Protein AF-A0A0F8XXJ5-F1 (afdb_monomer_lite)

Foldseek 3Di:
DDDDCVPPDPDDPPPAQWDWDADPVGIDTPVCCCCVVQNDDQVLKGFRDWDDADPVRQKTWGWIQHNVRDIDIDIHGRDDPCVVVVVVVVVVVVVVVVPD

pLDDT: mean 77.19, std 16.46, range [36.0, 94.38]

Sequence (100 aa):
VLGPWRGMLTMAVVLGAQAFLFGDGGIRALEDELVDVYGLDLTGWSLLNVYDITSDGTTMTGLGVGPGGTSQAFVAVIPEPATLTLLALGALIPLRRRRG

Secondary structure (DSSP, 8-state):
---TTTTS-S---------EEEETTEEEEHHHIIIIIT----TT-EEEEEEEE-TTSSEEEEEEE-TTSSEEEEEEEPPPPTHHHHHHHHHHHHHHHT--

Organism: NCBI:txid412755

Structure (mmCIF, N/CA/C/O backbone):
data_AF-A0A0F8XXJ5-F1
#
_entry.id   AF-A0A0F8XXJ5-F1
#
loop_
_atom_site.group_PDB
_atom_site.id
_atom_site.type_symbol
_atom_site.label_atom_id
_atom_site.label_alt_id
_atom_site.label_comp_id
_atom_site.label_asym_id
_atom_site.label_entity_id
_atom_site.label_seq_id
_atom_site.pdbx_PDB_ins_code
_atom_site.Cartn_x
_atom_site.Cartn_y
_atom_site.Cartn_z
_atom_site.occupancy
_atom_site.B_iso_or_equiv
_atom_site.auth_seq_id
_atom_site.auth_comp_id
_atom_site.auth_asym_id
_atom_site.auth_atom_id
_atom_site.pdbx_PDB_model_num
ATOM 1 N N . VAL A 1 1 ? 23.713 -15.111 -44.202 1.00 46.41 1 VAL A N 1
ATOM 2 C CA . VAL A 1 1 ? 22.728 -14.004 -44.218 1.00 46.41 1 VAL A CA 1
ATOM 3 C C . VAL A 1 1 ? 21.852 -14.176 -42.985 1.00 46.41 1 VAL A C 1
ATOM 5 O O . VAL A 1 1 ? 21.078 -15.119 -42.943 1.00 46.41 1 VAL A O 1
ATOM 8 N N . LEU A 1 2 ? 22.103 -13.403 -41.926 1.00 40.97 2 LEU A N 1
ATOM 9 C CA . LEU A 1 2 ? 21.458 -13.544 -40.609 1.00 40.97 2 LEU A CA 1
ATOM 10 C C . LEU A 1 2 ? 20.381 -12.451 -40.464 1.00 40.97 2 LEU A C 1
ATOM 12 O O . LEU A 1 2 ? 20.637 -11.314 -40.848 1.00 40.97 2 LEU A O 1
ATOM 16 N N . GLY A 1 3 ? 19.183 -12.827 -39.998 1.00 40.47 3 GLY A N 1
ATOM 17 C CA . GLY A 1 3 ? 17.932 -12.054 -40.103 1.00 40.47 3 GLY A CA 1
ATOM 18 C C . GLY A 1 3 ? 17.824 -10.763 -39.265 1.00 40.47 3 GLY A C 1
ATOM 19 O O . GLY A 1 3 ? 18.712 -10.457 -38.469 1.00 40.47 3 GLY A O 1
ATOM 20 N N . PRO A 1 4 ? 16.708 -10.018 -39.414 1.00 48.03 4 PRO A N 1
ATOM 21 C CA . PRO A 1 4 ? 16.558 -8.601 -39.035 1.00 48.03 4 PRO A CA 1
ATOM 22 C C . PRO A 1 4 ? 16.489 -8.311 -37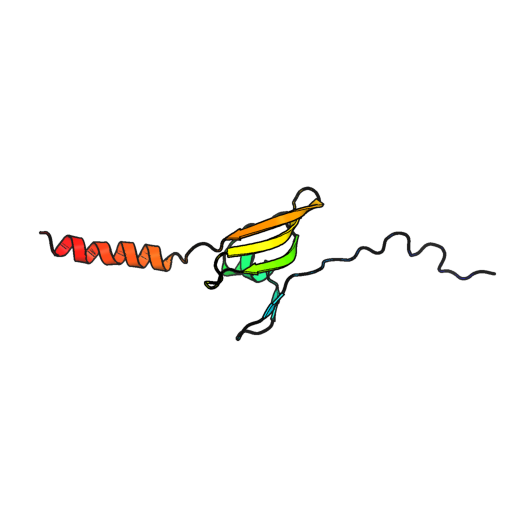.523 1.00 48.03 4 PRO A C 1
ATOM 24 O O . PRO A 1 4 ? 16.225 -7.184 -37.123 1.00 48.03 4 PRO A O 1
ATOM 27 N N . TRP A 1 5 ? 16.735 -9.304 -36.668 1.00 48.44 5 TRP A N 1
ATOM 28 C CA . TRP A 1 5 ? 16.468 -9.226 -35.226 1.00 48.44 5 TRP A CA 1
ATOM 29 C C . TRP A 1 5 ? 17.711 -8.975 -34.363 1.00 48.44 5 TRP A C 1
ATOM 31 O O . TRP A 1 5 ? 17.615 -8.901 -33.136 1.00 48.44 5 TRP A O 1
ATOM 41 N N . ARG A 1 6 ? 18.893 -8.813 -34.972 1.00 39.59 6 ARG A N 1
ATOM 42 C CA . ARG A 1 6 ? 20.135 -8.513 -34.245 1.00 39.59 6 ARG A CA 1
ATOM 43 C C . ARG A 1 6 ? 20.198 -7.021 -33.892 1.00 39.59 6 ARG A C 1
ATOM 45 O O . ARG A 1 6 ? 20.907 -6.249 -34.523 1.00 39.59 6 ARG A O 1
ATOM 52 N N . GLY A 1 7 ? 19.410 -6.648 -32.887 1.00 41.00 7 GLY A N 1
ATOM 53 C CA . GLY A 1 7 ? 19.342 -5.298 -32.317 1.00 41.00 7 GLY A CA 1
ATOM 54 C C . GLY A 1 7 ? 18.185 -5.071 -31.338 1.00 41.00 7 GLY A C 1
ATOM 55 O O . GLY A 1 7 ? 18.171 -4.048 -30.667 1.00 41.00 7 GLY A O 1
ATOM 56 N N . MET A 1 8 ? 17.229 -6.005 -31.229 1.00 44.22 8 MET A N 1
ATOM 57 C CA . MET A 1 8 ? 15.949 -5.740 -30.554 1.00 44.22 8 MET A CA 1
ATOM 58 C C . MET A 1 8 ? 15.790 -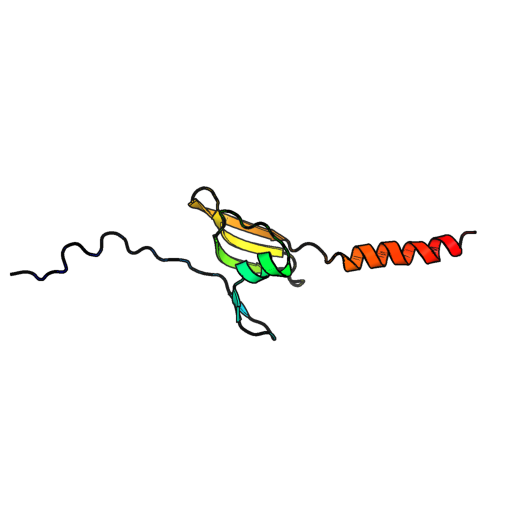6.335 -29.146 1.00 44.22 8 MET A C 1
ATOM 60 O O . MET A 1 8 ? 14.682 -6.329 -28.625 1.00 44.22 8 MET A O 1
ATOM 64 N N . LEU A 1 9 ? 16.858 -6.829 -28.506 1.00 46.62 9 LEU A N 1
ATOM 65 C CA . LEU A 1 9 ? 16.792 -7.371 -27.138 1.00 46.62 9 LEU A CA 1
ATOM 66 C C . LEU A 1 9 ? 18.107 -7.138 -26.364 1.00 46.62 9 LEU A C 1
ATOM 68 O O . LEU A 1 9 ? 18.907 -8.056 -26.212 1.00 46.62 9 LEU A O 1
ATOM 72 N N . THR A 1 10 ? 18.342 -5.920 -25.864 1.00 47.03 10 THR A N 1
ATOM 73 C CA . THR A 1 10 ? 19.365 -5.658 -24.819 1.00 47.03 10 THR A CA 1
ATOM 74 C C . THR A 1 10 ? 18.768 -5.318 -23.452 1.00 47.03 10 THR A C 1
ATOM 76 O O . THR A 1 10 ? 19.488 -5.336 -22.462 1.00 47.03 10 THR A O 1
ATOM 79 N N . MET A 1 11 ? 17.456 -5.086 -23.361 1.00 36.00 11 MET A N 1
ATOM 80 C CA . MET A 1 11 ? 16.728 -5.012 -22.093 1.00 36.00 11 MET A CA 1
ATOM 81 C C . MET A 1 11 ? 15.362 -5.670 -22.261 1.00 36.00 11 MET A C 1
ATOM 83 O O . MET A 1 11 ? 14.509 -5.164 -22.984 1.00 36.00 11 MET A O 1
ATOM 87 N N . ALA A 1 12 ? 15.144 -6.784 -21.568 1.00 41.00 12 ALA A N 1
ATOM 88 C CA . ALA A 1 12 ? 13.803 -7.152 -21.149 1.00 41.00 12 ALA A CA 1
ATOM 89 C C . ALA A 1 12 ? 13.549 -6.392 -19.843 1.00 41.00 12 ALA A C 1
ATOM 91 O O . ALA A 1 12 ? 14.091 -6.753 -18.801 1.00 41.00 12 ALA A O 1
ATOM 92 N N . VAL A 1 13 ? 12.794 -5.295 -19.903 1.00 41.62 13 VAL A N 1
ATOM 93 C CA . VAL A 1 13 ? 12.222 -4.715 -18.686 1.00 41.62 13 VAL A CA 1
ATOM 94 C C . VAL A 1 13 ? 11.063 -5.619 -18.305 1.00 41.62 13 VAL A C 1
ATOM 96 O O . VAL A 1 13 ? 10.065 -5.684 -19.020 1.00 41.62 13 VAL A O 1
ATOM 99 N N . VAL A 1 14 ? 11.202 -6.343 -17.198 1.00 45.38 14 VAL A N 1
ATOM 100 C CA . VAL A 1 14 ? 10.035 -6.898 -16.515 1.00 45.38 14 VAL A CA 1
ATOM 101 C C . VAL A 1 14 ? 9.285 -5.696 -15.950 1.00 45.38 14 VAL A C 1
ATOM 103 O O . VAL A 1 14 ? 9.707 -5.106 -14.958 1.00 45.38 14 VAL A O 1
ATOM 106 N N . LEU A 1 15 ? 8.227 -5.269 -16.636 1.00 49.09 15 LEU A N 1
ATOM 107 C CA . LEU A 1 15 ? 7.311 -4.262 -16.116 1.00 49.09 15 LEU A CA 1
ATOM 108 C C . LEU A 1 15 ? 6.458 -4.933 -15.034 1.00 49.09 15 LEU A C 1
ATOM 110 O O . LEU A 1 15 ? 5.455 -5.554 -15.353 1.00 49.09 15 LEU A O 1
ATOM 114 N N . GLY A 1 16 ? 6.926 -4.838 -13.787 1.00 56.88 16 GLY A N 1
ATOM 115 C CA . GLY A 1 16 ? 6.155 -5.058 -12.562 1.00 56.88 16 GLY A CA 1
ATOM 116 C C . GLY A 1 16 ? 5.708 -6.497 -12.299 1.00 56.88 16 GLY A C 1
ATOM 117 O O . GLY A 1 16 ? 4.780 -7.006 -12.917 1.00 56.88 16 GLY A O 1
ATOM 118 N N . ALA A 1 17 ? 6.287 -7.128 -11.277 1.00 61.81 17 ALA A N 1
ATOM 119 C CA . ALA A 1 17 ? 5.452 -8.000 -10.457 1.00 61.81 17 ALA A CA 1
ATOM 120 C C . ALA A 1 17 ? 4.484 -7.065 -9.719 1.00 61.81 17 ALA A C 1
ATOM 122 O O . ALA A 1 17 ? 4.951 -6.156 -9.043 1.00 61.81 17 ALA A O 1
ATOM 123 N N . GLN A 1 18 ? 3.177 -7.212 -9.924 1.00 70.88 18 GLN A N 1
ATOM 124 C CA . GLN A 1 18 ? 2.167 -6.422 -9.221 1.00 70.88 18 GLN A CA 1
ATOM 125 C C . GLN A 1 18 ? 1.511 -7.312 -8.168 1.00 70.88 18 GLN A C 1
ATOM 127 O O . GLN A 1 18 ? 1.131 -8.449 -8.461 1.00 70.88 18 GLN A O 1
ATOM 132 N N . ALA A 1 19 ? 1.394 -6.808 -6.942 1.00 75.94 19 ALA A N 1
ATOM 133 C CA . ALA A 1 19 ? 0.706 -7.521 -5.877 1.00 75.94 19 ALA A CA 1
ATOM 134 C C . ALA A 1 19 ? -0.820 -7.425 -6.056 1.00 75.94 19 ALA A C 1
ATOM 136 O O . ALA A 1 19 ? -1.368 -6.338 -6.250 1.00 75.94 19 ALA A O 1
ATOM 137 N N . PHE A 1 20 ? -1.508 -8.565 -5.950 1.00 79.44 20 PHE A N 1
ATOM 138 C CA . PHE A 1 20 ? -2.967 -8.658 -6.038 1.00 79.44 20 PHE A CA 1
ATOM 139 C C . PHE A 1 20 ? -3.564 -9.198 -4.738 1.00 79.44 20 PHE A C 1
ATOM 141 O O . PHE A 1 20 ? -3.057 -10.160 -4.159 1.00 79.44 20 PHE A O 1
ATOM 148 N N . LEU A 1 21 ? -4.674 -8.599 -4.317 1.00 75.62 21 LEU A N 1
ATOM 149 C CA . LEU A 1 21 ? -5.549 -9.081 -3.259 1.00 75.62 21 LEU A CA 1
ATOM 150 C C . LEU A 1 21 ? -6.658 -9.948 -3.859 1.00 75.62 21 LEU A C 1
ATOM 152 O O . LEU A 1 21 ? -7.245 -9.602 -4.884 1.00 75.62 21 LEU A O 1
ATOM 156 N N . PHE A 1 22 ? -6.968 -11.054 -3.186 1.00 77.31 22 PHE A N 1
ATOM 157 C CA . PHE A 1 22 ? -8.071 -11.949 -3.524 1.00 77.31 22 PHE A CA 1
ATOM 158 C C . PHE A 1 22 ? -9.056 -11.965 -2.359 1.00 77.31 22 PHE A C 1
ATOM 160 O O . PHE A 1 22 ? -8.676 -12.295 -1.236 1.00 77.31 22 PHE A O 1
ATOM 167 N N . GLY A 1 23 ? -10.317 -11.635 -2.618 1.00 73.50 23 GLY A N 1
ATOM 168 C CA . GLY A 1 23 ? -11.365 -11.695 -1.604 1.00 73.50 23 GLY A CA 1
ATOM 169 C C . GLY A 1 23 ? -12.756 -11.808 -2.210 1.00 73.50 23 GLY A C 1
ATOM 170 O O . GLY A 1 23 ? -12.914 -11.962 -3.421 1.00 73.50 23 GLY A O 1
ATOM 171 N N . ASP A 1 24 ? -13.776 -11.681 -1.363 1.00 74.25 24 ASP A N 1
ATOM 172 C CA . ASP A 1 24 ? -15.185 -11.816 -1.766 1.00 74.25 24 ASP A CA 1
ATOM 173 C C . ASP A 1 24 ? -15.612 -10.779 -2.821 1.00 74.25 24 ASP A C 1
ATOM 175 O O . ASP A 1 24 ? -16.536 -11.009 -3.598 1.00 74.25 24 ASP A O 1
ATOM 179 N N . GLY A 1 25 ? -14.910 -9.643 -2.888 1.00 72.69 25 GLY A N 1
ATOM 180 C CA . GLY A 1 25 ? -15.103 -8.603 -3.900 1.00 72.69 25 GLY A CA 1
ATOM 181 C C . GLY A 1 25 ? -14.316 -8.808 -5.201 1.00 72.69 25 GLY A C 1
ATOM 182 O O . GLY A 1 25 ? -14.257 -7.880 -6.005 1.00 72.69 25 GLY A O 1
ATOM 183 N N . GLY A 1 26 ? -13.697 -9.976 -5.400 1.00 79.75 26 GLY A N 1
ATOM 184 C CA . GLY A 1 26 ? -12.882 -10.303 -6.569 1.00 79.75 26 GLY A CA 1
ATOM 185 C C . GLY A 1 26 ? -11.387 -10.036 -6.382 1.00 79.75 26 GLY A C 1
ATOM 186 O O . GLY A 1 26 ? -10.885 -9.931 -5.262 1.00 79.75 26 GLY A O 1
ATOM 187 N N . ILE A 1 27 ? -10.677 -9.973 -7.510 1.00 79.31 27 ILE A N 1
ATOM 188 C CA . ILE A 1 27 ? -9.237 -9.696 -7.567 1.00 79.31 27 ILE A CA 1
ATOM 189 C C . ILE A 1 27 ? -9.048 -8.186 -7.693 1.00 79.31 27 ILE A C 1
ATOM 191 O O . ILE A 1 27 ? -9.610 -7.582 -8.608 1.00 79.31 27 ILE A O 1
ATOM 195 N N . ARG A 1 28 ? -8.255 -7.584 -6.805 1.00 82.62 28 ARG A N 1
ATOM 196 C CA . ARG A 1 28 ? -7.926 -6.151 -6.840 1.00 82.62 28 ARG A CA 1
ATOM 197 C C . ARG A 1 28 ? -6.423 -5.940 -6.728 1.00 82.62 28 ARG A C 1
ATOM 199 O O . ARG A 1 28 ? -5.742 -6.728 -6.075 1.00 82.62 28 ARG A O 1
ATOM 206 N N . ALA A 1 29 ? -5.892 -4.916 -7.389 1.00 85.94 29 ALA A N 1
ATOM 207 C CA . ALA A 1 29 ? -4.494 -4.549 -7.209 1.00 85.94 29 ALA A CA 1
ATOM 208 C C . ALA A 1 29 ? -4.297 -3.996 -5.791 1.00 85.94 29 ALA A C 1
ATOM 210 O O . ALA A 1 29 ? -5.113 -3.216 -5.301 1.00 85.94 29 ALA A O 1
ATOM 211 N N . LEU A 1 30 ? -3.227 -4.422 -5.121 1.00 85.62 30 LEU A N 1
ATOM 212 C CA . LEU A 1 30 ? -2.938 -3.991 -3.755 1.00 85.62 30 LEU A CA 1
ATOM 213 C C . LEU A 1 30 ? -2.680 -2.484 -3.682 1.00 85.62 30 LEU A C 1
ATOM 215 O O . LEU A 1 30 ? -3.152 -1.830 -2.759 1.00 85.62 30 LEU A O 1
ATOM 219 N N . GLU A 1 31 ? -1.923 -1.949 -4.641 1.00 87.69 31 GLU A N 1
ATOM 220 C CA . GLU A 1 31 ? -1.592 -0.522 -4.697 1.00 87.69 31 GLU A CA 1
ATOM 221 C C . GLU A 1 31 ? -2.858 0.335 -4.790 1.00 87.69 31 GLU A C 1
ATOM 223 O O . GLU A 1 31 ? -3.019 1.250 -3.986 1.00 87.69 31 GLU A O 1
ATOM 228 N N . ASP A 1 32 ? -3.780 -0.027 -5.687 1.00 88.44 32 ASP A N 1
ATOM 229 C CA . ASP A 1 32 ? -5.061 0.664 -5.849 1.00 88.44 32 ASP A CA 1
ATOM 230 C C . ASP A 1 32 ? -5.875 0.629 -4.547 1.00 88.44 32 ASP A C 1
ATOM 232 O O . ASP A 1 32 ? -6.370 1.657 -4.106 1.00 88.44 32 ASP A O 1
ATOM 236 N N . GLU A 1 33 ? -5.966 -0.520 -3.865 1.00 87.31 33 GLU A N 1
ATOM 237 C CA . GLU A 1 33 ? -6.693 -0.604 -2.589 1.00 87.31 33 GLU A CA 1
ATOM 238 C C . GLU A 1 33 ? -6.053 0.296 -1.512 1.00 87.31 33 GLU A C 1
ATOM 240 O O . GLU A 1 33 ? -6.746 1.034 -0.810 1.00 87.31 33 GLU A O 1
ATOM 245 N N . LEU A 1 34 ? -4.722 0.267 -1.381 1.00 88.06 34 LEU A N 1
ATOM 246 C CA . LEU A 1 34 ? -4.001 1.063 -0.383 1.00 88.06 34 LEU A CA 1
ATOM 247 C C . LEU A 1 34 ? -4.123 2.571 -0.641 1.00 88.06 34 LEU A C 1
ATOM 249 O O . LEU A 1 34 ? -4.243 3.338 0.316 1.00 88.06 34 LEU A O 1
ATOM 253 N N . VAL A 1 35 ? -4.130 2.999 -1.903 1.00 90.62 35 VAL A N 1
ATOM 254 C CA . VAL A 1 35 ? -4.258 4.412 -2.281 1.00 90.62 35 VAL A CA 1
ATOM 255 C C . VAL A 1 35 ? -5.719 4.862 -2.251 1.00 90.62 35 VAL A C 1
ATOM 257 O O . VAL A 1 35 ? -6.047 5.820 -1.554 1.00 90.62 35 VAL A O 1
ATOM 260 N N . ASP A 1 36 ? -6.614 4.16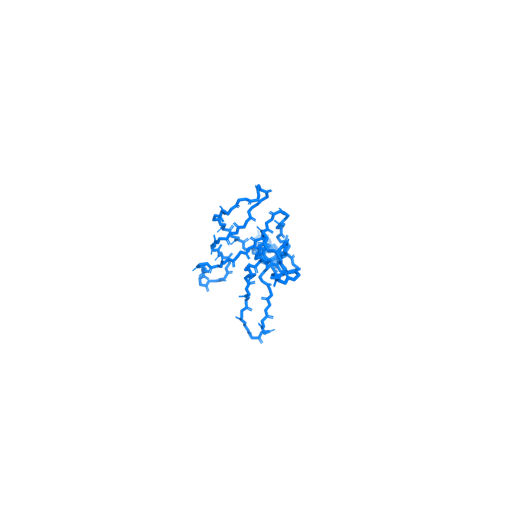9 -2.953 1.00 88.06 36 ASP A N 1
ATOM 261 C CA . ASP A 1 36 ? -7.982 4.637 -3.194 1.00 88.06 36 ASP A CA 1
ATOM 262 C C . ASP A 1 36 ? -8.900 4.436 -1.984 1.00 88.06 36 ASP A C 1
ATOM 264 O O . ASP A 1 36 ? -9.775 5.266 -1.724 1.00 88.06 36 ASP A O 1
ATOM 268 N N . VAL A 1 37 ? -8.720 3.343 -1.234 1.00 84.56 37 VAL A N 1
ATOM 269 C CA . VAL A 1 37 ? -9.572 3.018 -0.076 1.00 84.56 37 VAL A CA 1
ATOM 270 C C . VAL A 1 37 ? -8.972 3.562 1.212 1.00 84.56 37 VAL A C 1
ATOM 272 O O . VAL A 1 37 ? -9.687 4.136 2.036 1.00 84.56 37 VAL A O 1
ATOM 275 N N . TYR A 1 38 ? -7.663 3.384 1.394 1.00 84.44 38 TYR A N 1
ATOM 276 C CA . TYR A 1 38 ? -6.986 3.714 2.649 1.00 84.44 38 TYR A CA 1
ATOM 277 C C . TYR A 1 38 ? -6.201 5.029 2.615 1.00 84.44 38 TYR A C 1
ATOM 279 O O . TYR A 1 38 ? -5.783 5.505 3.672 1.00 84.44 38 TYR A O 1
ATOM 287 N N . GLY A 1 39 ? -6.040 5.657 1.446 1.00 87.19 39 GLY A N 1
ATOM 288 C CA . GLY A 1 39 ? -5.401 6.967 1.322 1.00 87.19 39 GLY A CA 1
ATOM 289 C C . GLY A 1 39 ? -3.901 6.963 1.618 1.00 87.19 39 GLY A C 1
ATOM 290 O O . GLY A 1 39 ? -3.368 8.000 2.016 1.00 87.19 39 GLY A O 1
ATOM 291 N N . LEU A 1 40 ? -3.219 5.819 1.486 1.00 87.94 40 LEU A N 1
ATOM 292 C CA . LEU A 1 40 ? -1.771 5.748 1.672 1.00 87.94 40 LEU A CA 1
ATOM 293 C C . LEU A 1 40 ? -1.055 6.449 0.513 1.00 87.94 40 LEU A C 1
ATOM 295 O O . LEU A 1 40 ? -1.379 6.250 -0.654 1.00 87.94 40 LEU A O 1
ATOM 299 N N . ASP A 1 41 ? -0.024 7.225 0.841 1.00 90.25 41 ASP A N 1
ATOM 300 C CA . ASP A 1 41 ? 0.875 7.797 -0.157 1.00 90.25 41 ASP A CA 1
ATOM 301 C C . ASP A 1 41 ? 1.960 6.779 -0.533 1.00 90.25 41 ASP A C 1
ATOM 303 O O . ASP A 1 41 ? 2.895 6.527 0.231 1.00 90.25 41 ASP A O 1
ATOM 307 N N . LEU A 1 42 ? 1.827 6.191 -1.722 1.00 90.31 42 LEU A N 1
ATOM 308 C CA . LEU A 1 42 ? 2.808 5.281 -2.315 1.00 90.31 42 LEU A CA 1
ATOM 309 C C . LEU A 1 42 ? 3.701 5.983 -3.352 1.00 90.31 42 LEU A C 1
ATOM 311 O O . LEU A 1 42 ? 4.277 5.326 -4.217 1.00 90.31 42 LEU A O 1
ATOM 315 N N . THR A 1 43 ? 3.842 7.313 -3.307 1.00 92.06 43 THR A N 1
ATOM 316 C CA . THR A 1 43 ? 4.662 8.053 -4.278 1.00 92.06 43 THR A CA 1
ATOM 317 C C . THR A 1 43 ? 6.090 7.503 -4.337 1.00 92.06 43 THR A C 1
ATOM 319 O O . THR A 1 43 ? 6.831 7.496 -3.354 1.00 92.06 43 THR A O 1
ATOM 322 N N . GLY A 1 44 ? 6.489 7.051 -5.529 1.00 89.75 44 GLY A N 1
ATOM 323 C CA . GLY A 1 44 ? 7.807 6.463 -5.780 1.00 89.75 44 GLY A CA 1
ATOM 324 C C . GLY A 1 44 ? 7.964 5.014 -5.310 1.00 89.75 44 GLY A C 1
ATOM 325 O O . GLY A 1 44 ? 9.056 4.469 -5.445 1.00 89.75 44 GLY A O 1
ATOM 326 N N . TRP A 1 45 ? 6.910 4.388 -4.789 1.00 91.75 45 TRP A N 1
ATOM 327 C CA . TRP A 1 45 ? 6.886 2.970 -4.454 1.00 91.75 45 TRP A CA 1
ATOM 328 C C . TRP A 1 45 ? 6.206 2.145 -5.545 1.00 91.75 45 TRP A C 1
ATOM 330 O O . TRP A 1 45 ? 5.231 2.574 -6.152 1.00 91.75 45 TRP A O 1
ATOM 340 N N . SER A 1 46 ? 6.716 0.934 -5.760 1.00 90.62 46 SER A N 1
ATOM 341 C CA . SER A 1 46 ? 6.007 -0.134 -6.467 1.00 90.62 46 SER A CA 1
ATOM 342 C C . SER A 1 46 ? 6.091 -1.417 -5.644 1.00 90.62 46 SER A C 1
ATOM 344 O O . SER A 1 46 ? 7.186 -1.869 -5.301 1.00 90.62 46 SER A O 1
ATOM 346 N N . LEU A 1 47 ? 4.946 -1.980 -5.272 1.00 89.88 47 LEU A N 1
ATOM 347 C CA . LEU A 1 47 ? 4.823 -3.141 -4.397 1.00 89.88 47 LEU A CA 1
ATOM 348 C C . LEU A 1 47 ? 4.845 -4.424 -5.233 1.00 89.88 47 LEU A C 1
ATOM 350 O O . LEU A 1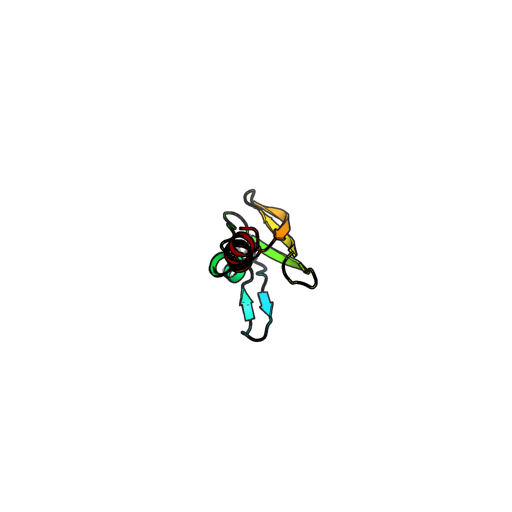 47 ? 3.930 -4.701 -6.007 1.00 89.88 47 LEU A O 1
ATOM 354 N N . LEU A 1 48 ? 5.894 -5.227 -5.047 1.00 89.00 48 LEU A N 1
ATOM 355 C CA . LEU A 1 48 ? 6.142 -6.411 -5.869 1.00 89.00 48 LEU A CA 1
ATOM 356 C C . LEU A 1 48 ? 5.510 -7.670 -5.281 1.00 89.00 48 LEU A C 1
ATOM 358 O O . LEU A 1 48 ? 4.837 -8.415 -5.985 1.00 89.00 48 LEU A O 1
ATOM 362 N N . ASN A 1 49 ? 5.760 -7.921 -3.996 1.00 86.12 49 ASN A N 1
ATOM 363 C CA . ASN A 1 49 ? 5.284 -9.104 -3.284 1.00 86.12 49 ASN A CA 1
ATOM 364 C C . ASN A 1 49 ? 4.883 -8.743 -1.860 1.00 86.12 49 ASN A C 1
ATOM 366 O O . ASN A 1 49 ? 5.588 -7.986 -1.196 1.00 86.12 49 ASN A O 1
ATOM 370 N N . VAL A 1 50 ? 3.816 -9.375 -1.376 1.00 88.00 50 VAL A N 1
ATOM 371 C CA . VAL A 1 50 ? 3.470 -9.434 0.047 1.00 88.00 50 VAL A CA 1
ATOM 372 C C . VAL A 1 50 ? 3.916 -10.791 0.577 1.00 88.00 50 VAL A C 1
ATOM 374 O O . VAL A 1 50 ? 3.611 -11.821 -0.022 1.00 88.00 50 VAL A O 1
ATOM 377 N N . TYR A 1 51 ? 4.667 -10.791 1.673 1.00 88.75 51 TYR A N 1
ATOM 378 C CA . TYR A 1 51 ? 5.178 -12.005 2.307 1.00 88.75 51 TYR A CA 1
ATOM 379 C C . TYR A 1 51 ? 4.353 -12.432 3.508 1.00 88.75 51 TYR A C 1
ATOM 381 O O . TYR A 1 51 ? 4.222 -13.629 3.747 1.00 88.75 51 TYR A O 1
ATOM 389 N N . ASP A 1 52 ? 3.815 -11.470 4.252 1.00 86.94 52 ASP A N 1
ATOM 390 C CA . ASP A 1 52 ? 3.019 -11.756 5.437 1.00 86.94 52 ASP A CA 1
ATOM 391 C C . ASP A 1 52 ? 1.996 -10.651 5.691 1.00 86.94 52 ASP A C 1
ATOM 393 O O . ASP A 1 52 ? 2.227 -9.486 5.344 1.00 86.94 52 ASP A O 1
ATOM 397 N N . ILE A 1 53 ? 0.874 -11.030 6.298 1.00 86.56 53 ILE A N 1
ATOM 398 C CA . ILE A 1 53 ? -0.233 -10.150 6.673 1.00 86.56 53 ILE A CA 1
ATOM 399 C C . ILE A 1 53 ? -0.712 -10.574 8.062 1.00 86.56 53 ILE A C 1
ATOM 401 O O . ILE A 1 53 ? -0.928 -11.758 8.322 1.00 86.56 53 ILE A O 1
ATOM 405 N N . THR A 1 54 ? -0.906 -9.614 8.963 1.00 83.75 54 THR A N 1
ATOM 406 C CA . THR A 1 54 ? -1.482 -9.886 10.283 1.00 83.75 54 THR A CA 1
ATOM 407 C C . THR A 1 54 ? -2.907 -10.432 10.170 1.00 83.75 54 THR A C 1
ATOM 409 O O . THR A 1 54 ? -3.621 -10.173 9.203 1.00 83.75 54 THR A O 1
ATOM 412 N N . SER A 1 55 ? -3.362 -11.188 11.174 1.00 79.94 55 SER A N 1
ATOM 413 C CA . SER A 1 55 ? -4.685 -11.836 11.136 1.00 79.94 55 SER A CA 1
ATOM 414 C C . SER A 1 55 ? -5.863 -10.859 11.072 1.00 79.94 55 SER A C 1
ATOM 416 O O . SER A 1 55 ? -6.957 -11.242 10.672 1.00 79.94 55 SER A O 1
ATOM 418 N N . ASP A 1 56 ? -5.657 -9.618 11.506 1.00 79.62 56 ASP A N 1
ATOM 419 C CA . ASP A 1 56 ? -6.620 -8.518 11.419 1.00 79.62 56 ASP A CA 1
ATOM 420 C C . ASP A 1 56 ? -6.538 -7.748 10.085 1.00 79.62 56 ASP A C 1
ATOM 422 O O . ASP A 1 56 ? -7.339 -6.846 9.851 1.00 79.62 56 ASP A O 1
ATOM 426 N N . GLY A 1 57 ? -5.587 -8.090 9.211 1.00 82.12 57 GLY A N 1
ATOM 427 C CA . GLY A 1 57 ? -5.391 -7.466 7.904 1.00 82.12 57 GLY A CA 1
ATOM 428 C C . GLY A 1 57 ? -4.798 -6.057 7.944 1.00 82.12 57 GLY A C 1
ATOM 429 O O . GLY A 1 57 ? -4.684 -5.437 6.891 1.00 82.12 57 GLY A O 1
ATOM 430 N N . THR A 1 58 ? -4.429 -5.531 9.116 1.00 86.38 58 THR A N 1
ATOM 431 C CA . THR A 1 58 ? -4.023 -4.122 9.263 1.00 86.38 58 THR A CA 1
ATOM 432 C C . THR A 1 58 ? -2.549 -3.880 8.979 1.00 86.38 58 THR A C 1
ATOM 434 O O . THR A 1 58 ? -2.158 -2.752 8.698 1.00 86.38 58 THR A O 1
ATOM 437 N N . THR A 1 59 ? -1.714 -4.913 9.048 1.00 87.88 59 THR A N 1
ATOM 438 C CA . THR A 1 59 ? -0.275 -4.797 8.823 1.00 87.88 59 THR A CA 1
ATOM 439 C C . THR A 1 59 ? 0.175 -5.843 7.827 1.00 87.88 59 THR A C 1
ATOM 441 O O . THR A 1 59 ? -0.166 -7.019 7.933 1.00 87.88 59 THR A O 1
ATOM 444 N N . MET A 1 60 ? 0.979 -5.417 6.864 1.00 90.31 60 MET A N 1
ATOM 445 C CA . MET A 1 60 ? 1.499 -6.282 5.816 1.00 90.31 60 MET A CA 1
ATOM 446 C C . MET A 1 60 ? 2.960 -5.958 5.533 1.00 90.31 60 MET A C 1
ATOM 448 O O . MET A 1 60 ? 3.382 -4.801 5.579 1.00 90.31 60 MET A O 1
ATOM 452 N N . THR A 1 61 ? 3.739 -6.999 5.258 1.00 93.31 61 THR A N 1
ATOM 453 C CA . THR A 1 61 ? 5.173 -6.896 4.972 1.00 93.31 61 THR A CA 1
ATOM 454 C C . THR A 1 61 ? 5.488 -7.511 3.621 1.00 93.31 61 THR A C 1
ATOM 456 O O . THR A 1 61 ? 4.805 -8.435 3.173 1.00 93.31 61 THR A O 1
ATOM 459 N N . GLY A 1 62 ? 6.516 -7.005 2.948 1.00 91.69 62 GLY A N 1
ATOM 460 C CA . GLY A 1 62 ? 6.789 -7.433 1.585 1.00 91.69 62 GLY A CA 1
ATOM 461 C C . GLY A 1 62 ? 8.059 -6.862 0.980 1.00 91.69 62 GLY A C 1
ATOM 462 O O . GLY A 1 62 ? 8.898 -6.285 1.671 1.00 91.69 62 GLY A O 1
ATOM 463 N N . LEU A 1 63 ? 8.186 -7.034 -0.333 1.00 92.69 63 LEU A N 1
ATOM 464 C CA . LEU A 1 63 ? 9.250 -6.469 -1.156 1.00 92.69 63 LEU A CA 1
ATOM 465 C C . LEU A 1 63 ? 8.653 -5.480 -2.153 1.00 92.69 63 LEU A C 1
ATOM 467 O O . LEU A 1 63 ? 7.674 -5.792 -2.830 1.00 92.69 63 LEU A O 1
ATOM 471 N N . GLY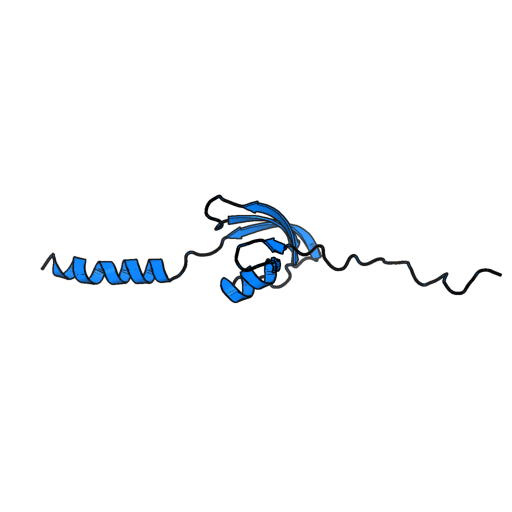 A 1 64 ? 9.274 -4.315 -2.275 1.00 92.06 64 GLY A N 1
ATOM 472 C CA . GLY A 1 64 ? 8.906 -3.291 -3.240 1.00 92.06 64 GLY A CA 1
ATOM 473 C C . GLY A 1 64 ? 10.131 -2.590 -3.808 1.00 92.06 64 GLY A C 1
ATOM 474 O O . GLY A 1 64 ? 11.244 -2.756 -3.318 1.00 92.06 64 GLY A O 1
ATOM 475 N N . VAL A 1 65 ? 9.934 -1.796 -4.849 1.00 93.50 65 VAL A N 1
ATOM 476 C CA . VAL A 1 65 ? 10.921 -0.828 -5.327 1.00 93.50 65 VAL A CA 1
ATOM 477 C C . VAL A 1 65 ? 10.586 0.503 -4.678 1.00 93.50 65 VAL A C 1
ATOM 479 O O . VAL A 1 65 ? 9.491 1.013 -4.886 1.00 93.50 65 VAL A O 1
ATOM 482 N N . GLY A 1 66 ? 11.499 1.036 -3.869 1.00 91.81 66 GLY A N 1
ATOM 483 C CA . GLY A 1 66 ? 11.304 2.335 -3.226 1.00 91.81 66 GLY A CA 1
ATOM 484 C C . GLY A 1 66 ? 11.671 3.512 -4.142 1.00 91.81 66 GLY A C 1
ATOM 485 O O . GLY A 1 66 ? 12.222 3.302 -5.226 1.00 91.81 66 GLY A O 1
ATOM 486 N N . PRO A 1 67 ? 11.502 4.764 -3.674 1.00 90.50 67 PRO A N 1
ATOM 487 C CA . PRO A 1 67 ? 11.735 5.976 -4.473 1.00 90.50 67 PRO A CA 1
ATOM 488 C C . PRO A 1 67 ? 13.151 6.111 -5.052 1.00 90.50 67 PRO A C 1
ATOM 490 O O . PRO A 1 67 ? 13.364 6.809 -6.038 1.00 90.50 67 PRO A O 1
ATOM 493 N N . GLY A 1 68 ? 14.133 5.428 -4.455 1.00 91.31 68 GLY A N 1
ATOM 494 C CA . GLY A 1 68 ? 15.504 5.346 -4.968 1.00 91.31 68 GLY A CA 1
ATOM 495 C C . GLY A 1 68 ? 15.698 4.359 -6.128 1.00 91.31 68 GLY A C 1
ATOM 496 O O . GLY A 1 68 ? 16.831 4.152 -6.552 1.00 91.31 68 GLY A O 1
ATOM 497 N N . GLY A 1 69 ? 14.635 3.704 -6.605 1.00 89.50 69 GLY A N 1
ATOM 498 C CA . GLY A 1 69 ? 14.682 2.707 -7.678 1.00 89.50 69 GLY A CA 1
ATOM 499 C C . GLY A 1 69 ? 15.301 1.366 -7.270 1.00 89.50 69 GLY A C 1
ATOM 500 O O . GLY A 1 69 ? 15.531 0.509 -8.121 1.00 89.50 69 GLY A O 1
ATOM 501 N N . THR A 1 70 ? 15.589 1.166 -5.983 1.00 92.25 70 THR A N 1
ATOM 502 C CA . THR A 1 70 ? 16.165 -0.072 -5.453 1.00 92.25 70 THR A CA 1
ATOM 503 C C . THR A 1 70 ? 15.108 -0.923 -4.767 1.00 92.25 70 THR A C 1
ATOM 505 O O . THR A 1 70 ? 14.165 -0.408 -4.164 1.00 92.25 70 THR A O 1
ATOM 508 N N . SER A 1 71 ? 15.291 -2.241 -4.851 1.00 92.31 71 SER A N 1
ATOM 509 C CA . SER A 1 71 ? 14.448 -3.205 -4.150 1.00 92.31 71 SER A CA 1
ATOM 510 C C . SER A 1 71 ? 14.685 -3.122 -2.640 1.00 92.31 71 SER A C 1
ATOM 512 O O . SER A 1 71 ? 15.833 -3.147 -2.188 1.00 92.31 71 SER A O 1
ATOM 514 N N . GLN A 1 72 ? 13.610 -2.978 -1.873 1.00 94.38 72 GLN A N 1
ATOM 515 C CA . GLN A 1 72 ? 13.605 -2.759 -0.431 1.00 94.38 72 GLN A CA 1
ATOM 516 C C . GLN A 1 72 ? 12.438 -3.513 0.210 1.00 94.38 72 GLN A C 1
ATOM 518 O O . GLN A 1 72 ? 11.379 -3.692 -0.395 1.00 94.38 72 GLN A O 1
ATOM 523 N N . ALA A 1 73 ? 12.633 -3.956 1.452 1.00 93.19 73 ALA A N 1
ATOM 524 C CA . ALA A 1 73 ? 11.529 -4.463 2.252 1.00 93.19 73 ALA A CA 1
ATOM 525 C C . ALA A 1 73 ? 10.594 -3.306 2.632 1.00 93.19 73 ALA A C 1
ATOM 527 O O . ALA A 1 73 ? 11.068 -2.210 2.937 1.00 93.19 73 ALA A O 1
ATOM 528 N N . PHE A 1 74 ? 9.287 -3.555 2.644 1.00 91.56 74 PHE A N 1
ATOM 529 C CA . PHE A 1 74 ? 8.297 -2.595 3.123 1.00 91.56 74 PHE A CA 1
ATOM 530 C C . PHE A 1 74 ? 7.465 -3.178 4.262 1.00 91.56 74 PHE A C 1
ATOM 532 O O . PHE A 1 74 ? 7.290 -4.394 4.377 1.00 91.56 74 PHE A O 1
ATOM 539 N N . VAL A 1 75 ? 6.924 -2.270 5.071 1.00 92.56 75 VAL A N 1
ATOM 540 C CA . VAL A 1 75 ? 5.840 -2.533 6.015 1.00 92.56 75 VAL A CA 1
ATOM 541 C C . VAL A 1 75 ? 4.764 -1.492 5.735 1.00 92.56 75 VAL A C 1
ATOM 543 O O . VAL A 1 75 ? 5.036 -0.297 5.840 1.00 92.56 75 VAL A O 1
ATOM 546 N N . ALA A 1 76 ? 3.568 -1.933 5.357 1.00 89.25 76 ALA A N 1
ATOM 547 C CA . ALA A 1 76 ? 2.407 -1.066 5.208 1.00 89.25 76 ALA A CA 1
ATOM 548 C C . ALA A 1 76 ? 1.447 -1.315 6.375 1.00 89.25 76 ALA A C 1
ATOM 550 O O . ALA A 1 76 ? 1.143 -2.463 6.705 1.00 89.25 76 ALA A O 1
ATOM 551 N N . VAL A 1 77 ? 1.014 -0.225 7.010 1.00 89.69 77 VAL A N 1
ATOM 552 C CA . VAL A 1 77 ? 0.076 -0.234 8.136 1.00 89.69 77 VAL A CA 1
ATOM 553 C C . VAL A 1 77 ? -1.165 0.531 7.712 1.00 89.69 77 VAL A C 1
ATOM 555 O O . VAL A 1 77 ? -1.094 1.715 7.382 1.00 89.69 77 VAL A O 1
ATOM 558 N N . ILE A 1 78 ? -2.294 -0.161 7.712 1.00 86.19 78 ILE A N 1
ATOM 559 C CA . ILE A 1 78 ? -3.601 0.398 7.411 1.00 86.19 78 ILE A CA 1
ATOM 560 C C . ILE A 1 78 ? -4.087 1.151 8.657 1.00 86.19 78 ILE A C 1
ATOM 562 O O . ILE A 1 78 ? -4.229 0.536 9.718 1.00 86.19 78 ILE A O 1
ATOM 566 N N . PRO A 1 79 ? -4.332 2.470 8.571 1.00 76.94 79 PRO A N 1
ATOM 567 C CA . PRO A 1 79 ? -4.832 3.232 9.706 1.00 76.94 79 PRO A CA 1
ATOM 568 C C . PRO A 1 79 ? -6.240 2.770 10.101 1.00 76.94 79 PRO A C 1
ATOM 570 O O . PRO A 1 79 ? -7.063 2.430 9.249 1.00 76.94 79 PRO A O 1
ATOM 573 N N . GLU A 1 80 ? -6.535 2.790 11.405 1.00 75.81 80 GLU A N 1
ATOM 574 C CA . GLU A 1 80 ? -7.885 2.509 11.893 1.00 75.81 80 GLU A CA 1
ATOM 575 C C . GLU A 1 80 ? -8.904 3.461 11.241 1.00 75.81 80 GLU A C 1
ATOM 577 O O . GLU A 1 80 ? -8.649 4.668 11.134 1.00 75.81 80 GLU A O 1
ATOM 582 N N . PRO A 1 81 ? -10.084 2.963 10.832 1.00 68.25 81 PRO A N 1
ATOM 583 C CA . PRO A 1 81 ? -11.093 3.818 10.238 1.00 68.25 81 PRO A CA 1
ATOM 584 C C . PRO A 1 81 ? -11.561 4.870 11.255 1.00 68.25 81 PRO A C 1
ATOM 586 O O . PRO A 1 81 ? -11.890 4.560 12.403 1.00 68.25 81 PRO A O 1
ATOM 589 N N . ALA A 1 82 ? -11.648 6.130 10.814 1.00 70.44 82 ALA A N 1
ATOM 590 C CA . ALA A 1 82 ? -12.022 7.289 11.640 1.00 70.44 82 ALA A CA 1
ATOM 591 C C . ALA A 1 82 ? -13.381 7.145 12.364 1.00 70.44 82 ALA A C 1
ATOM 593 O O . ALA A 1 82 ? -13.699 7.906 13.282 1.00 70.44 82 ALA A O 1
ATOM 594 N N . THR A 1 83 ? -14.187 6.153 11.983 1.00 69.25 83 THR A N 1
ATOM 595 C CA . THR A 1 83 ? -15.403 5.732 12.682 1.00 69.25 83 THR A CA 1
ATOM 596 C C . THR A 1 83 ? -15.149 5.321 14.129 1.00 69.25 83 THR A C 1
ATOM 598 O O . THR A 1 83 ? -15.982 5.641 14.975 1.00 69.25 83 THR A O 1
ATOM 601 N N . LEU A 1 84 ? -14.016 4.690 14.460 1.00 73.94 84 LEU A N 1
ATOM 602 C CA . LEU A 1 84 ? -13.678 4.348 15.850 1.00 73.94 84 LEU A CA 1
ATOM 603 C C . LEU A 1 84 ? -13.433 5.603 16.690 1.00 73.94 84 LEU A C 1
ATOM 605 O O . LEU A 1 84 ? -13.951 5.720 17.802 1.00 73.94 84 LEU A O 1
ATOM 609 N N . THR A 1 85 ? -12.729 6.590 16.134 1.00 78.06 85 THR A N 1
ATOM 610 C CA . THR A 1 85 ? -12.527 7.889 16.785 1.00 78.06 85 THR A CA 1
ATOM 611 C C . THR A 1 85 ? -13.851 8.631 16.967 1.00 78.06 85 THR A C 1
ATOM 613 O O . THR A 1 85 ? -14.126 9.150 18.048 1.00 78.06 85 THR A O 1
ATOM 616 N N . LEU A 1 86 ? -14.713 8.641 1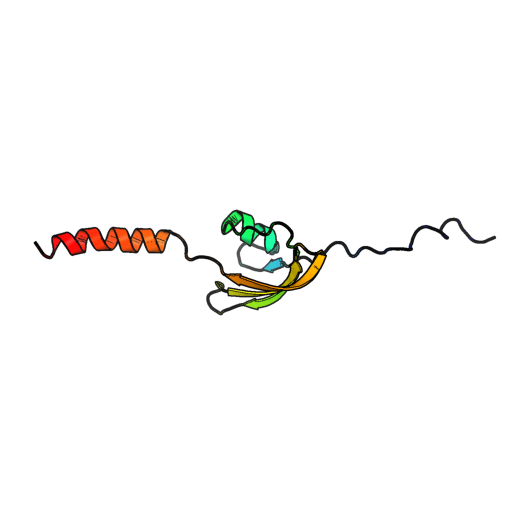5.945 1.00 80.62 86 LEU A N 1
ATOM 617 C CA . LEU A 1 86 ? -16.056 9.226 16.022 1.00 80.62 86 LEU A CA 1
ATOM 618 C C . LEU A 1 86 ? -16.930 8.534 17.071 1.00 80.62 86 LEU A C 1
ATOM 620 O O . LEU A 1 86 ? -17.626 9.213 17.824 1.00 80.62 86 LEU A O 1
ATOM 624 N N . LEU A 1 87 ? -16.874 7.205 17.160 1.00 84.56 87 LEU A N 1
ATOM 625 C CA . LEU A 1 87 ? -17.608 6.436 18.158 1.00 84.56 87 LEU A CA 1
ATOM 626 C C . LEU A 1 87 ? -17.100 6.739 19.571 1.00 84.56 87 LEU A C 1
ATOM 628 O O . LEU A 1 87 ? -17.907 6.968 20.470 1.00 84.56 87 LEU A O 1
ATOM 632 N N . ALA A 1 88 ? -15.781 6.810 19.764 1.00 83.69 88 ALA A N 1
ATOM 633 C CA . ALA A 1 88 ? -15.175 7.172 21.041 1.00 83.69 88 ALA A CA 1
ATOM 634 C C . ALA A 1 88 ? -15.575 8.592 21.471 1.00 83.69 88 ALA A C 1
ATOM 636 O O . ALA A 1 88 ? -16.020 8.798 22.602 1.00 83.69 88 ALA A O 1
ATOM 637 N N . LEU A 1 89 ? -15.506 9.568 20.561 1.00 85.56 89 LEU A N 1
ATOM 638 C CA . LEU A 1 89 ? -15.950 10.940 20.818 1.00 85.56 89 LEU A CA 1
ATOM 639 C C . LEU A 1 89 ? -17.458 11.009 21.102 1.00 85.56 89 LEU A C 1
ATOM 641 O O . LEU A 1 89 ? -17.880 11.684 22.042 1.00 85.56 89 LEU A O 1
ATOM 645 N N . GLY A 1 90 ? -18.269 10.267 20.348 1.00 85.94 90 GLY A N 1
ATOM 646 C CA . GLY A 1 90 ? -19.709 10.143 20.567 1.00 85.94 90 GLY A CA 1
ATOM 647 C C . GLY A 1 90 ? -20.050 9.519 21.922 1.00 85.94 90 GLY A C 1
ATOM 648 O O . GLY A 1 90 ? -20.964 9.992 22.595 1.00 85.94 90 GLY A O 1
ATOM 649 N N . ALA A 1 91 ? -19.283 8.524 22.373 1.00 85.75 91 ALA A N 1
ATOM 650 C CA . ALA A 1 91 ? -19.450 7.864 23.668 1.00 85.75 91 ALA A CA 1
ATOM 651 C C . ALA A 1 91 ? -19.084 8.770 24.859 1.00 85.75 91 ALA A C 1
ATOM 653 O O . ALA A 1 91 ? -19.648 8.620 25.946 1.00 85.75 91 ALA A O 1
ATOM 654 N N . LEU A 1 92 ? -18.210 9.765 24.669 1.00 85.69 92 LEU A N 1
ATOM 655 C CA . LEU A 1 92 ? -17.877 10.752 25.705 1.00 85.69 92 LEU A CA 1
ATOM 656 C C . LEU A 1 92 ? -19.044 11.704 26.026 1.00 85.69 92 LEU A C 1
ATOM 658 O O . LEU A 1 92 ? -19.148 12.189 27.157 1.00 85.69 92 LEU A O 1
ATOM 662 N N . ILE A 1 93 ? -19.952 11.952 25.075 1.00 83.06 93 ILE A N 1
ATOM 663 C CA . ILE A 1 93 ? -21.111 12.846 25.252 1.00 83.06 93 ILE A CA 1
ATOM 664 C C . ILE A 1 93 ? -22.081 12.338 26.343 1.00 83.06 93 ILE A C 1
ATOM 666 O O . ILE A 1 93 ? -22.375 13.101 27.269 1.00 83.06 93 ILE A O 1
ATOM 670 N N . PRO A 1 94 ? -22.575 11.082 26.320 1.00 80.38 94 PRO A N 1
ATOM 671 C CA . PRO A 1 94 ? -23.434 10.560 27.382 1.00 80.38 94 PRO A CA 1
ATOM 672 C C . PRO A 1 94 ? -22.687 10.341 28.706 1.00 80.38 94 PRO A C 1
ATOM 674 O O . PRO A 1 94 ? -23.292 10.492 29.767 1.00 80.38 94 PRO A O 1
ATOM 677 N N . LEU A 1 95 ? -21.379 10.053 28.684 1.00 76.50 95 LEU A N 1
ATOM 678 C CA . LEU A 1 95 ? -20.565 9.906 29.901 1.00 76.50 95 LEU A CA 1
ATOM 679 C C . LEU A 1 95 ? -20.432 11.223 30.681 1.00 76.50 95 LEU A C 1
ATOM 681 O O . LEU A 1 95 ? -20.450 11.210 31.911 1.00 76.50 95 LEU A O 1
ATOM 685 N N . ARG A 1 96 ? -20.378 12.366 29.984 1.00 73.31 96 ARG A N 1
ATOM 686 C CA . ARG A 1 96 ? -20.426 13.699 30.610 1.00 73.31 96 ARG A CA 1
ATOM 687 C C . ARG A 1 96 ? -21.770 14.004 31.269 1.00 73.31 96 ARG A C 1
ATOM 689 O O . ARG A 1 96 ? -21.795 14.695 32.278 1.00 73.31 96 ARG A O 1
ATOM 696 N N . ARG A 1 97 ? -22.874 13.464 30.744 1.00 69.12 97 ARG A N 1
ATOM 697 C CA . ARG A 1 97 ? -24.227 13.678 31.293 1.00 69.12 97 ARG A CA 1
ATOM 698 C C . ARG A 1 97 ? -24.545 12.827 32.524 1.00 69.12 97 ARG A C 1
ATOM 700 O O . ARG A 1 97 ? -25.510 13.122 33.210 1.00 69.12 97 ARG A O 1
ATOM 707 N N . ARG A 1 98 ? -23.763 11.779 32.803 1.00 61.75 98 ARG A N 1
ATOM 708 C CA . ARG A 1 98 ? -23.959 10.891 33.968 1.00 61.75 98 ARG A CA 1
ATOM 709 C C . ARG A 1 98 ? -23.164 11.303 35.214 1.00 61.75 98 ARG A C 1
ATOM 711 O O . ARG A 1 98 ? -23.280 10.641 36.237 1.00 61.75 98 ARG A O 1
ATOM 718 N N . ARG A 1 99 ? -22.324 12.339 35.117 1.00 57.50 99 ARG A N 1
ATOM 719 C CA . ARG A 1 99 ? -21.457 12.833 36.206 1.00 57.50 99 ARG A CA 1
ATOM 720 C C . ARG A 1 99 ? -21.822 14.247 36.694 1.00 57.50 99 ARG A C 1
ATOM 722 O O . ARG A 1 99 ? -21.036 14.825 37.439 1.00 57.50 99 ARG A O 1
ATOM 729 N N . GLY A 1 100 ? -22.951 14.798 36.245 1.00 53.22 100 GLY A N 1
ATOM 730 C CA . GLY A 1 100 ? -23.485 16.100 36.664 1.00 53.22 100 GLY A CA 1
ATOM 731 C C . GLY A 1 100 ? -24.785 15.952 37.433 1.00 53.22 100 GLY A C 1
ATOM 732 O O . GLY A 1 100 ? -25.448 14.909 37.235 1.00 53.22 100 GLY A O 1
#

Radius of gyration: 22.28 Å; chains: 1; bounding box: 47×30×81 Å

InterPro domains:
  IPR002751 Metal transport protein CbiM/NikMN [PF01891] (1-30)